Protein AF-A0A1Q8QBE2-F1 (afdb_monomer)

pLDDT: mean 89.72, std 6.99, range [58.91, 96.75]

Organism: NCBI:txid1888891

Nearest PDB structures (foldseek):
  8a0x-assembly1_C  TM=6.869E-01  e=1.175E-04  Vibrio cholerae
  5ja8-assembly2_C  TM=7.569E-01  e=2.660E-04  Vibrio cholerae O1 biovar El Tor str. N16961
  5ja8-assembly3_E  TM=7.893E-01  e=4.284E-04  Vibrio cholerae O1 biovar El Tor str. N16961
  5ja8-assembly4_G  TM=7.898E-01  e=1.273E-03  Vibrio cholerae O1 biovar El Tor str. N16961
  5ja9-assembly2_D  TM=7.603E-01  e=2.692E-03  Vibrio cholerae O1 biovar El Tor str. N16961

Radius of gyration: 13.57 Å; Cα contacts (8 Å, |Δi|>4): 104; chains: 1; bounding box: 34×23×33 Å

Secondary structure (DSSP, 8-state):
-TTSTT-EEEEEPPTTS-TTTSEEEEEE---TTSPPEEEEEEEGGG-SS--HHHHHHHHHHHHHHHHHHS--

InterPro domains:
  IPR009387 Toxin HigB-2 [PF06296] (5-66)
  IPR009387 Toxin HigB-2 [PIRSF039032] (1-66)

Solvent-accessible surface area (backbone atoms only — not comparable to full-atom values): 4341 Å² total; per-residue (Å²): 96,91,74,18,74,73,37,40,78,46,79,39,57,41,90,100,40,56,68,86,68,10,34,38,37,32,33,39,70,88,52,93,92,44,76,78,40,78,78,44,76,45,49,52,89,81,54,94,74,83,51,73,67,5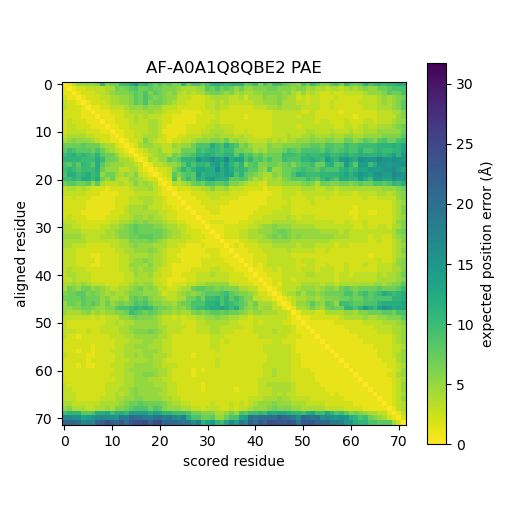4,28,48,50,44,25,50,51,50,50,54,51,47,51,72,75,52,70,127

Structure (mmCIF, N/CA/C/O backbone):
data_AF-A0A1Q8QBE2-F1
#
_entry.id   AF-A0A1Q8QBE2-F1
#
loop_
_atom_site.group_PDB
_atom_site.id
_atom_site.type_symbol
_atom_site.label_atom_id
_atom_site.label_alt_id
_atom_site.label_comp_id
_atom_site.label_asym_id
_atom_site.label_entity_id
_atom_site.label_seq_id
_atom_site.pdbx_PDB_ins_code
_atom_site.Cartn_x
_atom_site.Cartn_y
_atom_site.Cartn_z
_atom_site.occupancy
_atom_site.B_iso_or_equiv
_atom_site.auth_seq_id
_atom_site.auth_comp_id
_atom_site.auth_asym_id
_atom_site.auth_atom_id
_atom_site.pdbx_PDB_model_num
ATOM 1 N N . MET A 1 1 ? 4.780 -6.011 6.079 1.00 80.38 1 MET A N 1
ATOM 2 C CA . MET A 1 1 ? 5.766 -4.907 6.135 1.00 80.38 1 MET A CA 1
ATOM 3 C C . MET A 1 1 ? 5.527 -4.149 7.429 1.00 80.38 1 MET A C 1
ATOM 5 O O . MET A 1 1 ? 4.401 -3.693 7.617 1.00 80.38 1 MET A O 1
ATOM 9 N N . PRO A 1 2 ? 6.511 -4.043 8.333 1.00 86.06 2 PRO A N 1
ATOM 10 C CA . PRO A 1 2 ? 6.300 -3.370 9.612 1.00 86.06 2 PRO A CA 1
ATOM 11 C C . PRO A 1 2 ? 5.857 -1.912 9.426 1.00 86.06 2 PRO A C 1
ATOM 13 O O . PRO A 1 2 ? 6.339 -1.229 8.520 1.00 86.06 2 PRO A O 1
ATOM 16 N N . GLY A 1 3 ? 4.924 -1.452 10.263 1.00 88.00 3 GLY A N 1
ATOM 17 C CA . GLY A 1 3 ? 4.497 -0.048 10.309 1.00 88.00 3 GLY A CA 1
ATOM 18 C C . GLY A 1 3 ? 3.492 0.403 9.240 1.00 88.00 3 GLY A C 1
ATOM 19 O O . GLY A 1 3 ? 3.251 1.596 9.135 1.00 88.00 3 GLY A O 1
ATOM 20 N N . THR A 1 4 ? 2.892 -0.511 8.468 1.00 90.75 4 THR A N 1
ATOM 21 C CA . THR A 1 4 ? 1.958 -0.163 7.367 1.00 90.75 4 THR A CA 1
ATOM 22 C C . THR A 1 4 ? 0.493 -0.524 7.624 1.00 90.75 4 THR A C 1
ATOM 24 O O . THR A 1 4 ? -0.299 -0.556 6.695 1.00 90.75 4 THR A O 1
ATOM 27 N N . GLY A 1 5 ? 0.116 -0.835 8.870 1.00 90.94 5 GLY A N 1
ATOM 28 C CA . GLY A 1 5 ? -1.292 -1.084 9.222 1.00 90.94 5 GLY A CA 1
ATOM 29 C C . GLY A 1 5 ? -1.910 -2.340 8.593 1.00 90.94 5 GLY A C 1
ATOM 30 O O . GLY A 1 5 ? -3.107 -2.375 8.359 1.00 90.94 5 GLY A O 1
ATOM 31 N N . GLY A 1 6 ? 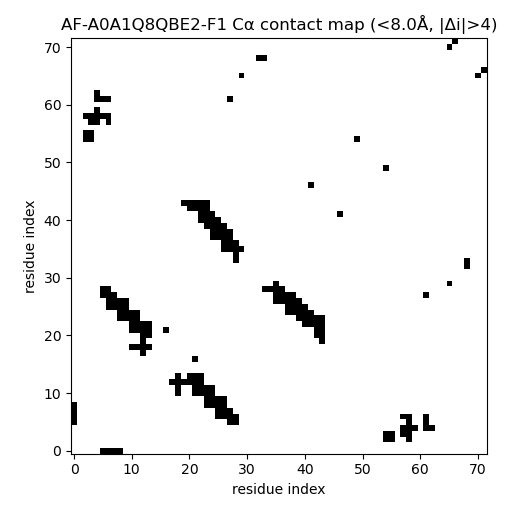-1.103 -3.363 8.293 1.00 92.31 6 GLY A N 1
ATOM 32 C CA . GLY A 1 6 ? -1.587 -4.616 7.694 1.00 92.31 6 GLY A CA 1
ATOM 33 C C . GLY A 1 6 ? -1.429 -4.702 6.175 1.00 92.31 6 GLY A C 1
ATOM 34 O O . GLY A 1 6 ? -1.670 -5.763 5.606 1.00 92.31 6 GLY A O 1
ATOM 35 N N . VAL A 1 7 ? -0.934 -3.646 5.520 1.00 95.81 7 VAL A N 1
ATOM 36 C CA . VAL A 1 7 ? -0.613 -3.664 4.087 1.00 95.81 7 VAL A CA 1
ATOM 37 C C . VAL A 1 7 ? 0.479 -4.695 3.761 1.00 95.81 7 VAL A C 1
ATOM 39 O O . VAL A 1 7 ? 1.505 -4.847 4.447 1.00 95.81 7 VAL A O 1
ATOM 42 N N . ARG A 1 8 ? 0.257 -5.422 2.665 1.00 94.75 8 ARG A N 1
ATOM 43 C CA . ARG A 1 8 ? 1.073 -6.550 2.211 1.00 94.75 8 ARG A CA 1
ATOM 44 C C . ARG A 1 8 ? 1.769 -6.221 0.894 1.00 94.75 8 ARG A C 1
ATOM 46 O O . ARG A 1 8 ? 1.423 -5.280 0.188 1.00 94.75 8 ARG A O 1
ATOM 53 N N . LYS A 1 9 ? 2.813 -6.992 0.586 1.00 93.00 9 LYS A N 1
ATOM 54 C CA . LYS A 1 9 ? 3.611 -6.861 -0.638 1.00 93.00 9 LYS A CA 1
ATOM 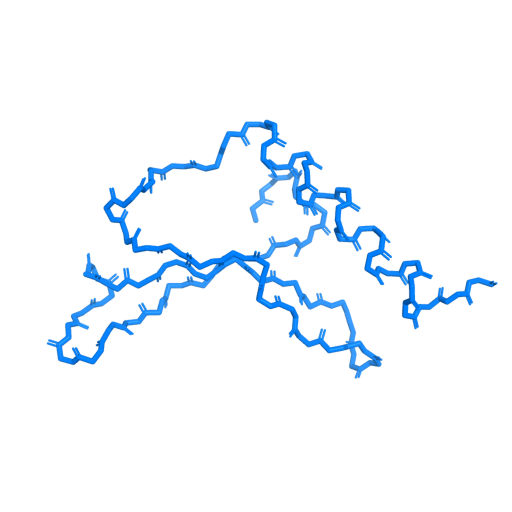55 C C . LYS A 1 9 ? 3.659 -8.205 -1.347 1.00 93.00 9 LYS A C 1
ATOM 57 O O . LYS A 1 9 ? 4.089 -9.186 -0.747 1.00 93.00 9 LYS A O 1
ATOM 62 N N . LEU A 1 10 ? 3.295 -8.214 -2.621 1.00 92.25 10 LEU A N 1
ATOM 63 C CA . LEU A 1 10 ? 3.397 -9.350 -3.527 1.00 92.25 10 LEU A CA 1
ATOM 64 C C . LEU A 1 10 ? 4.456 -9.065 -4.600 1.00 92.25 10 LEU A C 1
ATOM 66 O O . LEU A 1 10 ? 4.602 -7.936 -5.070 1.00 92.25 10 LEU A O 1
ATOM 70 N N . ARG A 1 11 ? 5.211 -10.100 -4.977 1.00 91.00 11 ARG A N 1
ATOM 71 C CA . ARG A 1 11 ? 6.091 -10.080 -6.152 1.00 91.00 11 ARG A CA 1
ATOM 72 C C . ARG A 1 11 ? 5.353 -10.772 -7.287 1.00 91.00 11 ARG A C 1
ATOM 74 O O . ARG A 1 11 ? 5.047 -11.955 -7.160 1.00 91.00 11 ARG A O 1
ATOM 81 N N . PHE A 1 12 ? 5.092 -10.044 -8.359 1.00 90.38 12 PHE A N 1
ATOM 82 C CA . PHE A 1 12 ? 4.362 -10.540 -9.514 1.00 90.38 12 PHE A CA 1
ATOM 83 C C . PHE A 1 12 ? 5.311 -10.631 -10.706 1.00 90.38 12 PHE A C 1
ATOM 85 O O . PHE A 1 12 ? 6.025 -9.672 -10.990 1.00 90.38 12 PHE A O 1
ATOM 92 N N . ALA A 1 13 ? 5.382 -11.791 -11.353 1.00 90.50 13 ALA A N 1
ATOM 93 C CA . ALA A 1 13 ? 6.219 -11.967 -12.537 1.00 90.50 13 ALA A CA 1
ATOM 94 C C . ALA A 1 13 ? 5.616 -11.210 -13.731 1.00 90.50 13 ALA A C 1
ATOM 96 O O . ALA A 1 13 ? 4.405 -11.014 -13.793 1.00 90.50 13 ALA A O 1
ATOM 97 N N . ARG A 1 14 ? 6.463 -10.760 -14.654 1.00 85.19 14 ARG A N 1
ATOM 98 C CA . ARG A 1 14 ? 6.007 -10.260 -15.954 1.00 85.19 14 ARG A CA 1
ATOM 99 C C . ARG A 1 14 ? 5.805 -11.439 -16.890 1.00 85.19 14 ARG A C 1
ATOM 101 O O . ARG A 1 14 ? 6.388 -12.502 -16.684 1.00 85.19 14 ARG A O 1
ATOM 108 N N . GLU A 1 15 ? 4.999 -11.237 -17.918 1.00 84.19 15 GLU A N 1
ATOM 109 C CA . GLU A 1 15 ? 4.919 -12.210 -18.997 1.00 84.19 15 GLU A CA 1
ATOM 110 C C . GLU A 1 15 ? 6.317 -12.389 -19.610 1.00 84.19 15 GLU A C 1
ATOM 112 O O . GLU A 1 15 ? 7.025 -11.412 -19.847 1.00 84.19 15 GLU A O 1
ATOM 117 N N . HIS A 1 16 ? 6.748 -13.643 -19.761 1.00 84.81 16 HIS A N 1
ATOM 118 C CA . HIS A 1 16 ? 8.075 -14.036 -20.257 1.00 84.81 16 HIS A CA 1
ATOM 119 C C . HIS A 1 16 ? 9.305 -13.609 -19.424 1.00 84.81 16 HIS A C 1
ATOM 121 O O . HIS A 1 16 ? 10.430 -13.899 -19.824 1.00 84.81 16 HIS A O 1
ATOM 127 N N . GLU A 1 17 ? 9.140 -13.016 -18.234 1.00 80.38 17 GLU A N 1
ATOM 128 C CA . GLU A 1 17 ? 10.253 -12.701 -17.326 1.00 80.38 17 GLU A CA 1
ATOM 129 C C . GLU A 1 17 ? 10.062 -13.325 -15.935 1.00 80.38 17 GLU A C 1
ATOM 131 O O . GLU A 1 17 ? 8.963 -13.419 -15.388 1.00 80.38 17 GLU A O 1
ATOM 136 N N . GLY A 1 18 ? 11.166 -13.702 -15.286 1.00 78.56 18 GLY A N 1
ATOM 137 C CA . GLY A 1 18 ? 11.131 -14.189 -13.908 1.00 78.56 18 GLY A CA 1
ATOM 138 C C . GLY A 1 18 ? 10.702 -13.119 -12.888 1.00 78.56 18 GLY A C 1
ATOM 139 O O . GLY A 1 18 ? 10.695 -11.913 -13.143 1.00 78.56 18 GLY A O 1
ATOM 140 N N . LYS A 1 19 ? 10.448 -13.545 -11.641 1.00 75.69 19 LYS A N 1
ATOM 141 C CA . LYS A 1 19 ? 10.123 -12.656 -10.496 1.00 75.69 19 LYS A CA 1
ATOM 142 C C . LYS A 1 19 ? 11.166 -11.547 -10.250 1.00 75.69 19 LYS A C 1
ATOM 144 O O . LYS A 1 19 ? 10.896 -10.594 -9.521 1.00 75.69 19 LYS A O 1
ATOM 149 N N . SER A 1 20 ? 12.370 -11.693 -10.804 1.00 76.62 20 SER A N 1
ATOM 150 C CA . SER A 1 20 ? 13.472 -10.736 -10.742 1.00 76.62 20 SER A CA 1
ATOM 151 C C . SER A 1 20 ? 13.346 -9.558 -11.718 1.00 76.62 20 SER A C 1
ATOM 153 O O . SER A 1 20 ? 14.020 -8.565 -11.461 1.00 76.62 20 SER A O 1
ATOM 155 N N . GLY A 1 21 ? 12.519 -9.639 -12.767 1.00 79.75 21 GLY A N 1
ATOM 156 C CA . GLY A 1 21 ? 12.186 -8.532 -13.687 1.00 79.75 21 GLY A CA 1
ATOM 157 C C . GLY A 1 21 ? 10.783 -7.948 -13.470 1.00 79.75 21 GLY A C 1
ATOM 158 O O . GLY A 1 21 ? 10.470 -6.854 -13.929 1.00 79.75 21 GLY A O 1
ATOM 159 N N . GLY A 1 22 ? 9.954 -8.653 -12.697 1.00 88.19 22 GLY A N 1
ATOM 160 C CA . GLY A 1 22 ? 8.542 -8.336 -12.517 1.00 88.19 22 GLY A CA 1
ATOM 161 C C . GLY A 1 22 ? 8.193 -7.121 -11.642 1.00 88.19 22 GLY A C 1
ATOM 162 O O . GLY A 1 22 ? 9.017 -6.270 -11.285 1.00 88.19 22 GLY A O 1
ATOM 163 N N . TYR A 1 23 ? 6.917 -7.060 -11.270 1.00 91.00 23 TYR A N 1
ATOM 164 C CA . TYR A 1 23 ? 6.309 -5.986 -10.494 1.00 91.00 23 TYR A CA 1
ATOM 165 C C . TYR A 1 23 ? 6.282 -6.285 -8.996 1.00 91.00 23 TYR A C 1
ATOM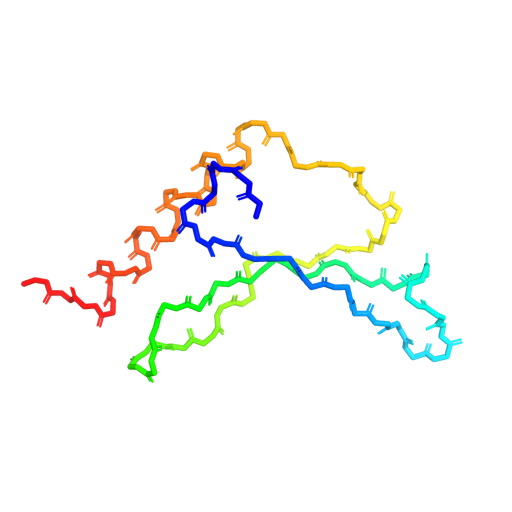 167 O O . TYR A 1 23 ? 6.228 -7.430 -8.537 1.00 91.00 23 TYR A O 1
ATOM 175 N N . ARG A 1 24 ? 6.270 -5.216 -8.207 1.00 91.62 24 ARG A N 1
ATOM 176 C CA . ARG A 1 24 ? 5.884 -5.247 -6.802 1.00 91.62 24 ARG A CA 1
ATOM 177 C C . ARG A 1 24 ? 4.494 -4.649 -6.689 1.00 91.62 24 ARG A C 1
ATOM 179 O O . ARG A 1 24 ? 4.295 -3.489 -7.039 1.00 91.62 24 ARG A O 1
ATOM 186 N N . ILE A 1 25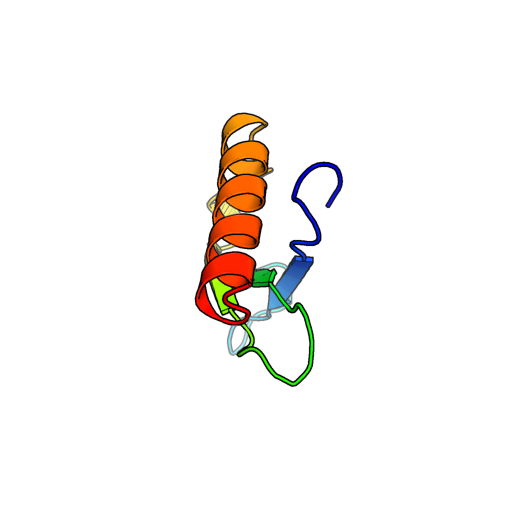 ? 3.570 -5.454 -6.186 1.00 93.62 25 ILE A N 1
ATOM 187 C CA . ILE A 1 25 ? 2.203 -5.039 -5.892 1.00 93.62 25 ILE A CA 1
ATOM 188 C C . ILE A 1 25 ? 2.115 -4.840 -4.384 1.00 93.62 25 ILE A C 1
ATOM 190 O O . ILE A 1 25 ? 2.457 -5.735 -3.607 1.00 93.62 25 ILE A O 1
ATOM 194 N N . ILE A 1 26 ? 1.702 -3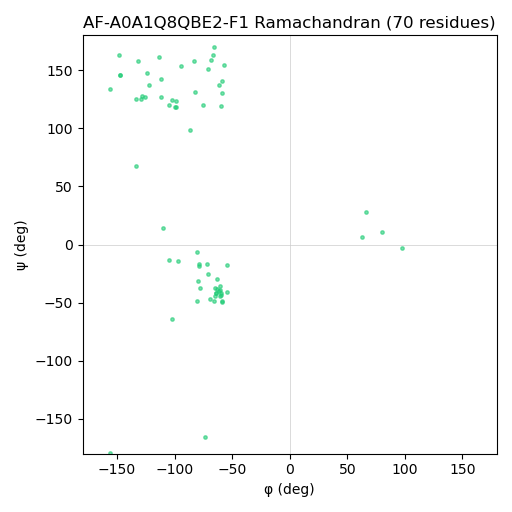.655 -3.964 1.00 95.31 26 ILE A N 1
ATOM 195 C CA . ILE A 1 26 ? 1.363 -3.347 -2.579 1.00 95.31 26 ILE A CA 1
ATOM 196 C C . ILE A 1 26 ? -0.149 -3.423 -2.488 1.00 95.31 26 ILE A C 1
ATOM 198 O O . ILE A 1 26 ? -0.831 -2.686 -3.193 1.00 95.31 26 ILE A O 1
ATOM 202 N N . TYR A 1 27 ? -0.658 -4.329 -1.662 1.00 96.75 27 TYR A N 1
ATOM 203 C CA . TYR A 1 27 ? -2.086 -4.604 -1.590 1.00 96.75 27 TYR A CA 1
ATOM 204 C C . TYR A 1 27 ? -2.596 -4.615 -0.153 1.00 96.75 27 TYR A C 1
ATOM 206 O O . TYR A 1 27 ? -1.830 -4.830 0.794 1.00 96.75 27 TYR A O 1
ATOM 214 N N . TYR A 1 28 ? -3.897 -4.402 -0.007 1.00 96.69 28 TYR A N 1
ATOM 215 C CA . TY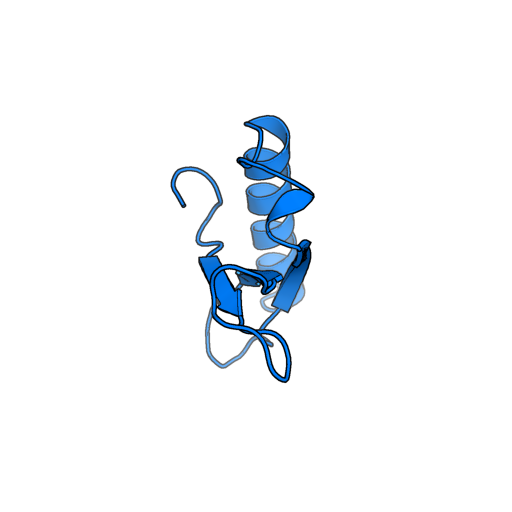R A 1 28 ? -4.594 -4.430 1.265 1.00 96.69 28 TYR A CA 1
ATOM 216 C C . TYR A 1 28 ? -5.808 -5.351 1.193 1.00 96.69 28 TYR A C 1
ATOM 218 O O . TYR A 1 28 ? -6.623 -5.243 0.282 1.00 96.69 28 TYR A O 1
ATOM 226 N N . PHE A 1 29 ? -5.874 -6.265 2.155 1.00 95.19 29 PHE A N 1
ATOM 227 C CA . PHE A 1 29 ? -6.994 -7.164 2.397 1.00 95.19 29 PHE A CA 1
ATOM 228 C C . PHE A 1 29 ? -7.343 -7.046 3.876 1.00 95.19 29 PHE A C 1
ATOM 230 O O . PHE A 1 29 ? -6.449 -7.207 4.717 1.00 95.19 29 PHE A O 1
ATOM 237 N N . TYR A 1 30 ? -8.605 -6.741 4.163 1.00 93.81 30 TYR A N 1
ATOM 238 C CA . TYR A 1 30 ? -9.112 -6.587 5.522 1.00 93.81 30 TYR A CA 1
ATOM 239 C C . TYR A 1 30 ? -9.901 -7.829 5.948 1.00 93.81 30 TYR A C 1
ATOM 241 O O . TYR A 1 30 ? -9.458 -8.551 6.840 1.00 93.81 30 TYR A O 1
ATOM 249 N N . ASN A 1 31 ? -11.012 -8.101 5.263 1.00 92.69 31 ASN A N 1
ATOM 250 C CA . ASN A 1 31 ? -11.888 -9.258 5.430 1.00 92.69 31 ASN A CA 1
ATOM 251 C C . ASN A 1 31 ? -12.665 -9.518 4.122 1.00 92.69 31 ASN A C 1
ATOM 253 O O . ASN A 1 31 ? -12.478 -8.798 3.142 1.00 92.69 31 ASN A O 1
ATOM 257 N N . ASP A 1 32 ? -13.528 -10.535 4.118 1.00 92.94 32 ASP A N 1
ATOM 258 C CA . ASP A 1 32 ? -14.295 -10.944 2.932 1.00 92.94 32 ASP A CA 1
ATOM 259 C C . ASP A 1 32 ? -15.412 -9.956 2.544 1.00 92.94 32 ASP A C 1
ATOM 261 O O . ASP A 1 32 ? -15.872 -9.967 1.404 1.00 92.94 32 ASP A O 1
ATOM 265 N N . ASP A 1 33 ? -15.800 -9.056 3.452 1.00 91.38 33 ASP A N 1
ATOM 266 C CA . ASP A 1 33 ? -16.800 -8.005 3.203 1.00 91.38 33 ASP A CA 1
ATOM 267 C C . ASP A 1 33 ? -16.218 -6.794 2.453 1.00 91.38 33 ASP A C 1
ATOM 269 O O . ASP A 1 33 ? -16.939 -5.873 2.067 1.00 91.38 33 ASP A O 1
ATOM 273 N N . MET A 1 34 ? -14.899 -6.777 2.250 1.00 93.44 34 MET A N 1
ATOM 274 C CA . MET A 1 34 ? -14.176 -5.674 1.643 1.00 93.44 34 MET A CA 1
ATOM 275 C C . MET A 1 34 ? -13.404 -6.140 0.398 1.00 93.44 34 MET A C 1
ATOM 277 O O . MET A 1 34 ? -12.721 -7.166 0.441 1.00 93.44 34 MET A O 1
ATOM 281 N N . PRO A 1 35 ? -13.416 -5.372 -0.711 1.00 95.50 35 PRO A N 1
ATOM 282 C CA . PRO A 1 35 ? -12.607 -5.703 -1.876 1.00 95.50 35 PRO A CA 1
ATOM 283 C C . PRO A 1 35 ? -11.111 -5.820 -1.555 1.00 95.50 35 PRO A C 1
ATOM 285 O O . PRO A 1 35 ? -10.576 -5.177 -0.652 1.00 95.50 35 PRO A O 1
ATOM 288 N N . LEU A 1 36 ? -10.395 -6.600 -2.362 1.00 95.31 36 LEU A N 1
ATOM 289 C CA . LEU A 1 36 ? -8.936 -6.585 -2.368 1.00 95.31 36 LEU A CA 1
ATOM 290 C C . LEU A 1 36 ? -8.443 -5.319 -3.0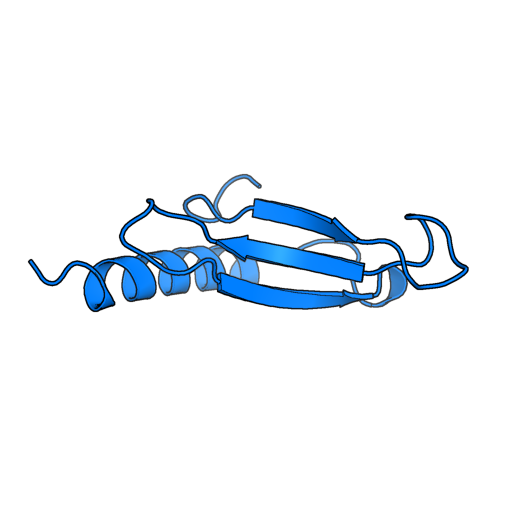80 1.00 95.31 36 LEU A C 1
ATOM 292 O O . LEU A 1 36 ? -8.675 -5.146 -4.276 1.00 95.31 36 LEU A O 1
ATOM 296 N N . PHE A 1 37 ? -7.687 -4.472 -2.384 1.00 95.38 37 PHE A N 1
ATOM 297 C CA . PHE A 1 37 ? -7.162 -3.236 -2.968 1.00 95.38 37 PHE A CA 1
ATOM 298 C C . PHE A 1 37 ? -5.716 -3.395 -3.412 1.00 95.38 37 PHE A C 1
ATOM 300 O O . PHE A 1 37 ? -4.839 -3.676 -2.595 1.00 95.38 37 PHE A O 1
ATOM 307 N N . ALA A 1 38 ? -5.434 -3.131 -4.687 1.00 94.94 38 ALA A N 1
ATOM 308 C CA . ALA A 1 38 ? -4.078 -2.897 -5.172 1.00 94.94 38 ALA A CA 1
ATOM 309 C C . ALA A 1 38 ? -3.727 -1.409 -4.995 1.00 94.94 38 ALA A C 1
ATOM 311 O O . ALA A 1 38 ? -4.112 -0.571 -5.802 1.00 94.94 38 ALA A O 1
ATOM 312 N N . LEU A 1 39 ? -3.003 -1.079 -3.924 1.00 94.50 39 LEU A N 1
ATOM 313 C CA . LEU A 1 39 ? -2.695 0.303 -3.536 1.00 94.50 39 LEU A CA 1
ATOM 314 C C . LEU A 1 39 ? -1.571 0.921 -4.369 1.00 94.50 39 LEU A C 1
ATOM 316 O O . LEU A 1 39 ? -1.586 2.111 -4.660 1.00 94.50 39 LEU A O 1
ATOM 320 N N . MET A 1 40 ? -0.558 0.125 -4.716 1.00 92.62 40 MET A N 1
ATOM 321 C CA . MET A 1 40 ? 0.538 0.565 -5.579 1.00 92.62 40 MET A CA 1
ATOM 322 C C . MET A 1 40 ? 1.058 -0.587 -6.426 1.00 92.62 40 MET A C 1
ATOM 324 O O . MET A 1 40 ? 1.171 -1.721 -5.954 1.00 92.62 40 MET A O 1
ATOM 328 N N . LEU A 1 41 ? 1.485 -0.261 -7.643 1.00 92.38 41 LEU A N 1
ATOM 329 C CA . LEU A 1 41 ? 2.156 -1.174 -8.554 1.00 92.38 41 LEU A CA 1
ATOM 330 C C . LEU A 1 41 ? 3.385 -0.476 -9.133 1.00 92.38 41 LEU A C 1
ATOM 332 O O . LEU A 1 41 ? 3.287 0.616 -9.682 1.00 92.38 41 LEU A O 1
ATOM 336 N N . TYR A 1 42 ? 4.555 -1.092 -8.988 1.00 90.88 42 TYR A N 1
ATOM 337 C CA . TYR A 1 42 ? 5.795 -0.548 -9.542 1.00 90.88 42 TYR A CA 1
ATOM 338 C C . TYR A 1 42 ? 6.756 -1.664 -9.963 1.00 90.88 42 TYR A C 1
ATOM 340 O O . TYR A 1 42 ? 6.798 -2.717 -9.316 1.00 90.88 42 TYR A O 1
ATOM 348 N N . PRO A 1 43 ? 7.542 -1.479 -11.038 1.00 89.44 43 PRO A N 1
ATOM 349 C CA . PRO A 1 43 ? 8.525 -2.473 -11.453 1.00 89.44 43 PRO A CA 1
ATOM 350 C C . PRO A 1 43 ? 9.665 -2.570 -10.433 1.00 89.44 43 PRO A C 1
ATOM 352 O O . PRO A 1 43 ? 9.906 -1.654 -9.640 1.00 89.44 43 PRO A O 1
ATOM 355 N N . LYS A 1 44 ? 10.390 -3.695 -10.429 1.00 84.25 44 LYS A N 1
ATOM 356 C CA . LYS A 1 44 ? 11.447 -3.941 -9.435 1.00 84.25 44 LYS A CA 1
ATOM 357 C C . LYS A 1 44 ? 12.499 -2.820 -9.373 1.00 84.25 44 LYS A C 1
ATOM 359 O O . LYS A 1 44 ? 12.948 -2.470 -8.279 1.00 84.25 44 LYS A O 1
ATOM 364 N N . ASN A 1 45 ? 12.895 -2.291 -10.525 1.00 84.44 45 ASN A N 1
ATOM 365 C CA . ASN A 1 45 ? 13.960 -1.298 -10.671 1.00 84.44 45 ASN A CA 1
ATOM 366 C C . ASN A 1 45 ? 13.537 0.134 -10.309 1.00 84.44 45 ASN A C 1
ATOM 368 O O . ASN A 1 45 ? 14.406 0.950 -10.038 1.00 84.44 45 ASN A O 1
ATOM 372 N N . ALA A 1 46 ? 12.238 0.436 -10.236 1.00 86.69 46 ALA A N 1
ATOM 373 C CA . ALA A 1 46 ? 11.782 1.792 -9.926 1.00 86.69 46 ALA A CA 1
ATOM 374 C C . ALA A 1 46 ? 12.028 2.197 -8.464 1.00 86.69 46 ALA A C 1
ATOM 376 O O . ALA A 1 46 ? 12.105 3.383 -8.158 1.00 86.69 46 ALA A O 1
ATOM 377 N N . LYS A 1 47 ? 12.105 1.232 -7.535 1.00 81.25 47 LYS A N 1
ATOM 378 C CA . LYS A 1 47 ? 12.218 1.543 -6.103 1.00 81.25 47 LYS A CA 1
ATOM 379 C C . LYS A 1 47 ? 12.850 0.426 -5.284 1.00 81.25 47 LYS A C 1
ATOM 381 O O . LYS A 1 47 ? 12.434 -0.730 -5.387 1.00 81.25 47 LYS A O 1
ATOM 386 N N . CYS A 1 48 ? 13.794 0.769 -4.407 1.00 76.62 48 CYS A N 1
ATOM 387 C CA . CYS A 1 48 ? 14.460 -0.192 -3.520 1.00 76.62 48 CYS A CA 1
ATOM 388 C C . CYS A 1 48 ? 13.621 -0.541 -2.280 1.00 76.62 48 CYS A C 1
ATOM 390 O O . CYS A 1 48 ? 13.413 -1.718 -1.975 1.00 76.62 48 CYS A O 1
ATOM 392 N N . SER A 1 49 ? 13.091 0.462 -1.579 1.00 84.50 49 SER A N 1
ATOM 393 C CA . SER A 1 49 ? 12.314 0.291 -0.346 1.00 84.50 49 SER A CA 1
ATOM 394 C C . SER A 1 49 ? 11.247 1.383 -0.207 1.00 84.50 49 SER A C 1
ATOM 396 O O . SER A 1 49 ? 11.288 2.393 -0.905 1.00 84.50 49 SER A O 1
ATOM 398 N N . LEU A 1 50 ? 10.256 1.149 0.660 1.00 88.19 50 LEU A N 1
ATOM 399 C CA . LEU A 1 50 ? 9.286 2.185 1.020 1.00 88.19 50 LEU A CA 1
ATOM 400 C C . LEU A 1 50 ? 9.888 3.083 2.096 1.00 88.19 50 LEU A C 1
ATOM 402 O O . LEU A 1 50 ? 10.384 2.560 3.109 1.00 88.19 50 LEU A O 1
ATOM 406 N N . THR A 1 51 ? 9.791 4.394 1.883 1.00 91.94 51 THR A N 1
ATOM 407 C CA . THR A 1 51 ? 10.192 5.411 2.864 1.00 91.94 51 THR A CA 1
ATOM 408 C C . THR A 1 51 ? 9.279 5.359 4.090 1.00 91.94 51 THR A C 1
ATOM 410 O O . THR A 1 51 ? 8.197 4.769 4.054 1.00 91.94 51 THR A O 1
ATOM 413 N N . GLN A 1 52 ? 9.693 5.966 5.204 1.00 92.19 52 GLN A N 1
ATOM 414 C CA . GLN A 1 52 ? 8.833 6.023 6.389 1.00 92.19 52 GLN A CA 1
ATOM 415 C C . GLN A 1 52 ? 7.545 6.821 6.119 1.00 92.19 52 GLN A C 1
ATOM 417 O O . GLN A 1 52 ? 6.475 6.403 6.554 1.00 92.19 52 GLN A O 1
ATOM 422 N N . GLY A 1 53 ? 7.630 7.909 5.344 1.00 94.06 53 GLY A N 1
ATOM 423 C CA . GLY A 1 53 ? 6.465 8.700 4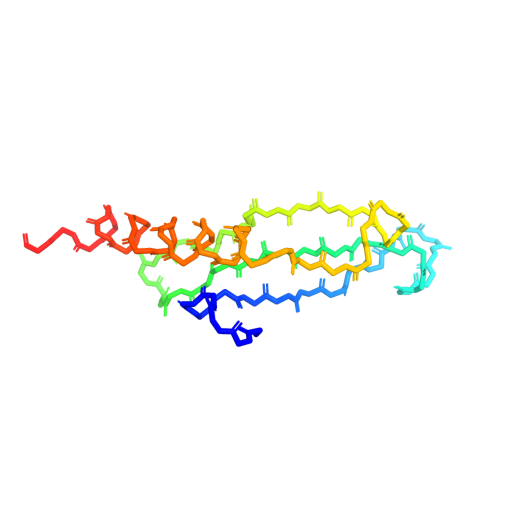.938 1.00 94.06 53 GLY A CA 1
ATOM 424 C C . GLY A 1 53 ? 5.451 7.878 4.140 1.00 94.06 53 GLY A C 1
ATOM 425 O O . GLY A 1 53 ? 4.267 7.893 4.452 1.00 94.06 53 GLY A O 1
ATOM 426 N N . GLU A 1 54 ? 5.914 7.061 3.194 1.00 92.88 54 GLU A N 1
ATOM 427 C CA . GLU A 1 54 ? 5.041 6.164 2.422 1.00 92.88 54 GLU A CA 1
ATOM 428 C C . GLU A 1 54 ? 4.385 5.094 3.283 1.00 92.88 54 GLU A C 1
ATOM 430 O O . GLU A 1 54 ? 3.228 4.745 3.071 1.00 92.88 54 GLU A O 1
ATOM 435 N N . ARG A 1 55 ? 5.106 4.561 4.273 1.00 93.94 55 ARG A N 1
ATOM 436 C CA . ARG A 1 55 ? 4.531 3.594 5.216 1.00 93.94 55 ARG A CA 1
ATOM 437 C C . ARG A 1 55 ? 3.426 4.226 6.052 1.00 93.94 55 ARG A C 1
ATOM 439 O O . ARG A 1 55 ? 2.391 3.593 6.249 1.00 93.94 55 ARG A O 1
ATOM 446 N N . ASN A 1 56 ? 3.640 5.460 6.502 1.00 95.81 56 ASN A N 1
ATOM 447 C CA . ASN A 1 56 ? 2.646 6.220 7.250 1.00 95.81 56 ASN A CA 1
ATOM 448 C C . ASN A 1 56 ? 1.422 6.529 6.376 1.00 95.81 56 ASN A C 1
ATOM 450 O O . ASN A 1 56 ? 0.301 6.301 6.818 1.00 95.81 56 ASN A O 1
ATOM 454 N N . ALA A 1 57 ? 1.633 6.948 5.124 1.00 95.06 57 ALA A N 1
ATOM 455 C CA . ALA A 1 57 ? 0.558 7.192 4.165 1.00 95.06 57 ALA A CA 1
ATOM 456 C C . ALA A 1 57 ? -0.258 5.921 3.880 1.00 95.06 57 ALA A C 1
ATOM 458 O O . ALA A 1 57 ? -1.481 5.950 3.932 1.00 95.06 57 ALA A O 1
ATOM 459 N N . LEU A 1 58 ? 0.401 4.775 3.673 1.00 95.56 58 LEU A N 1
ATOM 460 C CA . LEU A 1 58 ? -0.277 3.485 3.500 1.00 95.56 58 LEU A CA 1
ATOM 461 C C . LEU A 1 58 ? -1.095 3.079 4.730 1.00 95.56 58 LEU A C 1
ATOM 463 O O . LEU A 1 58 ? -2.188 2.542 4.586 1.00 95.56 58 LEU A O 1
ATOM 467 N N . LYS A 1 59 ? -0.570 3.323 5.936 1.00 95.56 59 LYS A N 1
ATOM 468 C CA . LYS A 1 59 ? -1.286 3.044 7.186 1.00 95.56 59 LYS A CA 1
ATOM 469 C C . LYS A 1 59 ? -2.542 3.912 7.311 1.00 95.56 59 LYS A C 1
ATOM 471 O O . LYS A 1 59 ? -3.571 3.408 7.747 1.00 95.56 59 LYS A O 1
ATOM 476 N N . GLN A 1 60 ? -2.441 5.190 6.949 1.00 96.56 60 GLN A N 1
ATOM 477 C CA . GLN A 1 60 ? -3.568 6.119 6.960 1.00 96.56 60 GLN A CA 1
ATOM 478 C C . GLN A 1 60 ? -4.629 5.705 5.931 1.00 96.56 60 GLN A C 1
ATOM 480 O O . GLN A 1 60 ? -5.787 5.531 6.296 1.00 96.56 60 GLN A O 1
ATOM 485 N N . LEU A 1 61 ? -4.214 5.414 4.696 1.00 95.62 61 LEU A N 1
ATOM 486 C CA . LEU A 1 61 ? -5.111 4.956 3.635 1.00 95.62 61 LEU A CA 1
ATOM 487 C C . LEU A 1 61 ? -5.832 3.652 4.003 1.00 95.62 61 LEU A C 1
ATOM 489 O O . LEU A 1 61 ? -7.027 3.524 3.774 1.00 95.62 61 LEU A O 1
ATOM 493 N N . ALA A 1 62 ? -5.133 2.688 4.612 1.00 94.38 62 ALA A N 1
ATOM 494 C CA . ALA A 1 62 ? -5.751 1.446 5.079 1.00 94.38 62 ALA A CA 1
ATOM 495 C C . ALA A 1 62 ? -6.855 1.696 6.121 1.00 94.38 62 ALA A C 1
ATOM 497 O O . ALA A 1 62 ? -7.865 1.000 6.125 1.00 94.38 62 ALA A O 1
ATOM 498 N N . ARG A 1 63 ? -6.679 2.697 6.991 1.00 94.69 63 ARG A N 1
ATOM 499 C CA . ARG A 1 63 ? -7.689 3.079 7.982 1.00 94.69 63 ARG A CA 1
ATOM 500 C C . ARG A 1 63 ? -8.914 3.713 7.325 1.00 94.69 63 ARG A C 1
ATOM 502 O O . ARG A 1 63 ? -10.024 3.306 7.634 1.00 94.69 63 ARG A O 1
ATOM 509 N N . GLU A 1 64 ? -8.706 4.650 6.405 1.00 94.81 64 GLU A N 1
ATOM 510 C CA . GLU A 1 64 ? -9.787 5.300 5.644 1.00 94.81 64 GLU A CA 1
ATOM 511 C C . GLU A 1 64 ? -10.592 4.287 4.822 1.00 94.81 64 GLU A C 1
ATOM 513 O O . GLU A 1 64 ? -11.818 4.340 4.754 1.00 94.81 64 GLU A O 1
ATOM 518 N N . LEU A 1 65 ? -9.896 3.309 4.244 1.00 94.75 65 LEU A N 1
ATOM 519 C CA . LEU A 1 65 ? -10.503 2.170 3.577 1.00 94.75 65 LEU A CA 1
ATOM 520 C C . LEU A 1 65 ? -11.410 1.377 4.532 1.00 94.75 65 LEU A C 1
ATOM 522 O O . LEU A 1 65 ? -12.569 1.159 4.198 1.00 94.75 65 LEU A O 1
ATOM 526 N N . ILE A 1 66 ? -10.951 1.010 5.731 1.00 93.50 66 ILE A N 1
ATOM 527 C CA . ILE A 1 66 ? -11.822 0.331 6.708 1.00 93.50 66 ILE A CA 1
ATOM 528 C C . ILE A 1 66 ? -13.039 1.195 7.059 1.00 93.50 66 ILE A C 1
ATOM 530 O O . ILE A 1 66 ? -14.161 0.701 7.018 1.00 93.50 66 ILE A O 1
ATOM 534 N N . ASP A 1 67 ? -12.826 2.475 7.375 1.00 93.38 67 ASP A N 1
ATOM 535 C CA . ASP A 1 67 ? -13.896 3.379 7.813 1.00 93.38 67 ASP A CA 1
ATOM 536 C C . ASP A 1 67 ? -14.966 3.583 6.713 1.00 93.38 67 ASP A C 1
ATOM 538 O O . ASP A 1 67 ? -16.138 3.783 7.024 1.00 93.38 67 ASP A O 1
ATOM 542 N N . SER A 1 68 ? -14.593 3.490 5.428 1.00 92.81 68 SER A N 1
ATOM 543 C CA . SER A 1 68 ? -15.536 3.613 4.299 1.00 92.81 68 SER A CA 1
ATOM 544 C C . SER A 1 68 ? -16.354 2.350 4.008 1.00 92.81 68 SER A C 1
ATOM 546 O O . SER A 1 68 ? -17.496 2.467 3.567 1.00 92.81 68 SER A O 1
ATOM 548 N N . TYR A 1 69 ? -15.802 1.159 4.252 1.00 89.75 69 TYR A N 1
ATOM 549 C CA . TYR A 1 69 ? -16.480 -0.122 3.991 1.00 89.75 69 TYR A CA 1
ATOM 550 C C . TYR A 1 69 ? -17.148 -0.717 5.229 1.00 89.75 69 TYR A C 1
ATOM 552 O O . TYR A 1 69 ? -17.968 -1.622 5.113 1.00 89.75 69 TYR A O 1
ATOM 560 N N . ASN A 1 70 ? -16.818 -0.203 6.409 1.00 84.12 70 ASN A N 1
ATOM 561 C CA . ASN A 1 70 ? -17.431 -0.592 7.665 1.00 84.12 70 ASN A CA 1
ATOM 562 C C . ASN A 1 70 ? -17.791 0.677 8.455 1.00 84.12 70 ASN A C 1
ATOM 564 O O . ASN A 1 70 ? -17.137 0.984 9.460 1.00 84.12 70 ASN A O 1
ATOM 568 N N . PRO A 1 71 ? -18.767 1.470 7.961 1.00 68.81 71 PRO A N 1
ATOM 569 C CA . PRO A 1 71 ? -19.209 2.660 8.666 1.00 68.81 71 PRO A CA 1
ATOM 570 C C . PRO A 1 71 ? -19.721 2.227 10.040 1.00 68.81 71 PRO A C 1
ATOM 572 O O . PRO A 1 71 ? -20.618 1.390 10.141 1.00 68.81 71 PRO A O 1
ATOM 575 N N . ARG A 1 72 ? -19.080 2.748 11.089 1.00 58.91 72 ARG A N 1
ATOM 576 C CA . ARG A 1 72 ? -19.528 2.558 12.471 1.00 58.91 72 ARG A CA 1
ATOM 577 C C . ARG A 1 72 ? -20.938 3.089 12.677 1.00 58.91 72 ARG A C 1
ATOM 579 O O . ARG A 1 72 ? -21.248 4.147 12.086 1.00 58.91 72 ARG A O 1
#

Sequence (72 aa):
MPGTGGVRKLRFAREHEGKSGGYRIIYYFYNDDMPLFALMLYPKNAKCSLTQGERNALKQLARELIDSYNPR

Mean predicted aligned error: 4.35 Å

Foldseek 3Di:
DPLQQQWDWDQDADVVGDSQFTKIFTWDDDDPLADIDRPDIDTPPVDDDDDNVRSNVNNVVNVVRCCVSPPD